Protein AF-0000000083639101 (afdb_homodimer)

Radius of gyration: 20.47 Å; Cα contacts (8 Å, |Δi|>4): 97; chains: 2; bounding box: 23×72×47 Å

Organism: NCBI:txid97028

Nearest PDB structures (foldseek):
  5j0j-assembly1_A  TM=8.577E-01  e=5.398E-01  synthetic construct
  6n9h-assembly1_A  TM=8.275E-01  e=6.186E-01  synthetic construct
  8szz-assembly1_v  TM=8.938E-01  e=3.891E+00  synthetic construct
  8szz-assembly1_y  TM=8.893E-01  e=3.635E+00  synthetic construct
  6n9h-assembly1_A  TM=8.263E-01  e=4.695E-01  synthetic construct

InterPro domains:
  IPR038795 Mediator of RNA polymerase II transcription subunit 8, plant [PTHR35552] (2-79)

Sequence (158 aa):
QQQQQERLNQAVQQQLNLEQVKTRAISLFKAISRILEDFDAYARTNTTPKWQDILGQYSMVNLELFNIVDDIKKVSKAFQQQQQERLNQAVQQQLNLEQVKTRAISLFKAISRILEDFDAYARTNTTPKWQDILGQYSMVNLELFNIVDDIKKVSKAF

Foldseek 3Di:
DVVVVVVVVVVVVLVVLVVVLVVLVVVLVVLVVVLVVQVVVCVVVVHDDPVVVSVVSVVVSVVSVVVSVVSVVVNVVVD/DVVVVVVVVVVVVLVVLVVVLVVLVVVLVVLVVVLVVQVVVCVVVVHDDPVVVSVVSVVVSVVSVVVSVVSVVVNVVSD

Solvent-accessible surface area (backbone atoms only — not comparable to full-atom values): 8491 Å² total; per-residue (Å²): 115,68,65,62,51,51,52,51,49,50,50,52,51,44,51,50,34,51,51,48,33,52,52,40,50,52,50,42,50,49,52,53,49,51,51,53,51,48,53,49,53,26,61,74,65,71,46,81,72,62,48,70,57,54,53,52,53,49,52,51,45,49,53,42,49,51,51,34,53,54,34,45,54,60,41,48,73,75,104,114,67,64,61,50,50,51,51,50,49,52,52,52,43,52,51,33,48,51,47,33,52,52,40,50,52,50,41,50,50,54,51,50,51,52,53,49,48,54,51,53,26,60,74,67,70,48,80,73,62,50,70,57,56,53,52,52,50,50,52,46,51,54,42,52,52,51,33,53,53,35,45,52,61,42,47,73,76,104

Structure (mmCIF, N/CA/C/O backbone):
data_AF-0000000083639101-model_v1
#
loop_
_entity.id
_entity.type
_entity.pdbx_description
1 polymer 'Mediator of RNA polymerase II transcription subunit 8-like'
#
loop_
_atom_site.group_PDB
_atom_site.id
_atom_site.type_symbol
_atom_site.label_atom_id
_atom_site.label_alt_id
_atom_site.label_comp_id
_atom_site.label_asym_id
_atom_site.label_entity_id
_atom_site.label_seq_id
_atom_site.pdbx_PDB_ins_code
_atom_site.Cartn_x
_atom_site.Cartn_y
_atom_site.Cartn_z
_atom_site.occupancy
_atom_site.B_iso_or_equiv
_atom_site.auth_seq_id
_atom_site.auth_comp_id
_atom_site.auth_asym_id
_atom_site.auth_atom_id
_atom_site.pdbx_PDB_model_num
ATOM 1 N N . GLN A 1 1 ? -10.484 -40.375 -17.047 1 79.94 1 GLN A N 1
ATOM 2 C CA . GLN A 1 1 ? -11.109 -39.156 -17.562 1 79.94 1 GLN A CA 1
ATOM 3 C C . GLN A 1 1 ? -11.273 -38.125 -16.469 1 79.94 1 GLN A C 1
ATOM 5 O O . GLN A 1 1 ? -10.93 -36.938 -16.656 1 79.94 1 GLN A O 1
ATOM 10 N N . GLN A 1 2 ? -11.602 -38.406 -15.234 1 87.5 2 GLN A N 1
ATOM 11 C CA . GLN A 1 2 ? -11.891 -37.531 -14.109 1 87.5 2 GLN A CA 1
ATOM 12 C C . GLN A 1 2 ? -10.617 -36.906 -13.562 1 87.5 2 GLN A C 1
ATOM 14 O O . GLN A 1 2 ? -10.594 -35.719 -13.242 1 87.5 2 GLN A O 1
ATOM 19 N N . GLN A 1 3 ? -9.492 -37.625 -13.578 1 88.81 3 GLN A N 1
ATOM 20 C CA . GLN A 1 3 ? -8.242 -37.094 -13.023 1 88.81 3 GLN A CA 1
ATOM 21 C C . GLN A 1 3 ? -7.648 -36 -13.898 1 88.81 3 GLN A C 1
ATOM 23 O O . GLN A 1 3 ? -7.137 -35 -13.383 1 88.81 3 GLN A O 1
ATOM 28 N N . GLN A 1 4 ? -7.734 -36.281 -15.25 1 89.25 4 GLN A N 1
ATOM 29 C CA . GLN A 1 4 ? -7.223 -35.25 -16.172 1 89.25 4 GLN A CA 1
ATOM 30 C C . GLN A 1 4 ? -8 -33.969 -16.047 1 89.25 4 GLN A C 1
ATOM 32 O O . GLN A 1 4 ? -7.418 -32.875 -16.094 1 89.25 4 GLN A O 1
ATOM 37 N N . GLN A 1 5 ? -9.32 -34.062 -15.914 1 88.88 5 GLN A N 1
ATOM 38 C CA . GLN A 1 5 ? -10.172 -32.906 -15.742 1 88.88 5 GLN A CA 1
ATOM 39 C C . GLN A 1 5 ? -9.82 -32.156 -14.461 1 88.88 5 GLN A C 1
ATOM 41 O O . GLN A 1 5 ? -9.797 -30.922 -14.445 1 88.88 5 GLN A O 1
ATOM 46 N N . GLU A 1 6 ? -9.586 -32.844 -13.438 1 86.88 6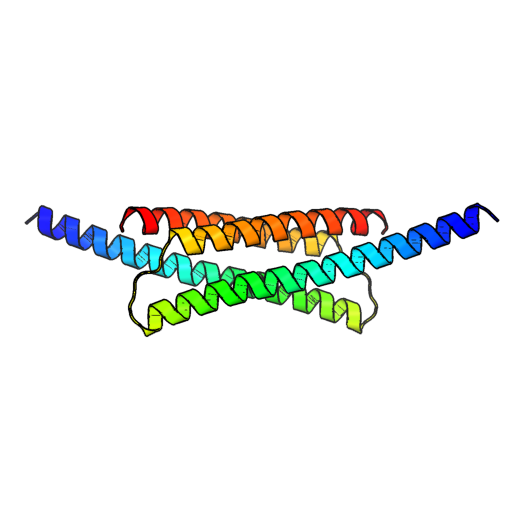 GLU A N 1
ATOM 47 C CA . GLU A 1 6 ? -9.25 -32.281 -12.141 1 86.88 6 GLU A CA 1
ATOM 48 C C . GLU A 1 6 ? -7.938 -31.5 -12.211 1 86.88 6 GLU A C 1
ATOM 50 O O . GLU A 1 6 ? -7.824 -30.406 -11.648 1 86.88 6 GLU A O 1
ATOM 55 N N . ARG A 1 7 ? -7.062 -32.156 -12.891 1 84.25 7 ARG A N 1
ATOM 56 C CA . ARG A 1 7 ? -5.773 -31.484 -13.039 1 84.25 7 ARG A CA 1
ATOM 57 C C . ARG A 1 7 ? -5.906 -30.219 -13.883 1 84.25 7 ARG A C 1
ATOM 59 O O . ARG A 1 7 ? -5.293 -29.188 -13.57 1 84.25 7 ARG A O 1
ATOM 66 N N . LEU A 1 8 ? -6.617 -30.219 -14.906 1 86 8 LEU A N 1
ATOM 67 C CA . LEU A 1 8 ? -6.871 -29.062 -15.75 1 86 8 LEU A CA 1
ATOM 68 C C . LEU A 1 8 ? -7.594 -27.969 -14.969 1 86 8 LEU A C 1
ATOM 70 O O . LEU A 1 8 ? -7.262 -26.781 -15.094 1 86 8 LEU A O 1
ATOM 74 N N . ASN A 1 9 ? -8.492 -28.391 -14.172 1 88 9 ASN A N 1
ATOM 75 C CA . ASN A 1 9 ? -9.234 -27.453 -13.336 1 88 9 ASN A CA 1
ATOM 76 C C . ASN A 1 9 ? -8.32 -26.766 -12.328 1 88 9 ASN A C 1
ATOM 78 O O . ASN A 1 9 ? -8.453 -25.562 -12.094 1 88 9 ASN A O 1
ATOM 82 N N . GLN A 1 10 ? -7.422 -27.469 -11.812 1 86.19 10 GLN A N 1
ATOM 83 C CA . GLN A 1 10 ? -6.484 -26.906 -10.852 1 86.19 10 GLN A CA 1
ATOM 84 C C . GLN A 1 10 ? -5.559 -25.891 -11.516 1 86.19 10 GLN A C 1
ATOM 86 O O . GLN A 1 10 ? -5.277 -24.828 -10.945 1 86.19 10 GLN A O 1
ATOM 91 N N . ALA A 1 11 ? -5.188 -26.25 -12.672 1 85 11 ALA A N 1
ATOM 92 C CA . ALA A 1 11 ? -4.301 -25.359 -13.414 1 85 11 ALA A CA 1
ATOM 93 C C . ALA A 1 11 ? -5.004 -24.062 -13.781 1 85 11 ALA A C 1
ATOM 95 O O . ALA A 1 11 ? -4.422 -22.984 -13.648 1 85 11 ALA A O 1
ATOM 96 N N . VAL A 1 12 ? -6.203 -24.203 -14.164 1 88.31 12 VAL A N 1
ATOM 97 C CA . VAL A 1 12 ? -6.988 -23.031 -14.531 1 88.31 12 VAL A CA 1
ATOM 98 C C . VAL A 1 12 ? -7.223 -22.172 -13.305 1 88.31 12 VAL A C 1
ATOM 100 O O . VAL A 1 12 ? -7.098 -20.938 -13.367 1 88.31 12 VAL A O 1
ATOM 103 N N . GLN A 1 13 ? -7.492 -22.812 -12.18 1 89.88 13 GLN A N 1
ATOM 104 C CA . GLN A 1 13 ? -7.727 -22.078 -10.938 1 89.88 13 GLN A CA 1
ATOM 105 C C . GLN A 1 13 ? -6.469 -21.328 -10.5 1 89.88 13 GLN A C 1
ATOM 107 O O . GLN A 1 13 ? -6.547 -20.188 -10.047 1 89.88 13 GLN A O 1
ATOM 112 N N . GLN A 1 14 ? -5.324 -21.938 -10.688 1 87 14 GLN A N 1
ATOM 113 C CA . GLN A 1 14 ? -4.062 -21.312 -10.305 1 87 14 GLN A CA 1
ATOM 114 C C . GLN A 1 14 ? -3.754 -20.109 -11.195 1 87 14 GLN A C 1
ATOM 116 O O . GLN A 1 14 ? -3.301 -19.062 -10.703 1 87 14 GLN A O 1
ATOM 121 N N . GLN A 1 15 ? -4.066 -20.297 -12.4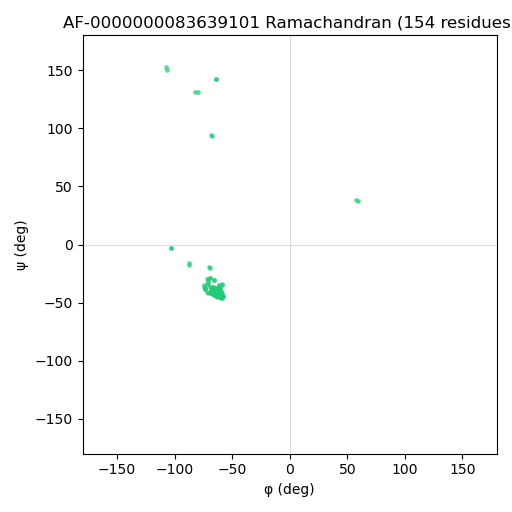14 1 86.69 15 GLN A N 1
ATOM 122 C CA . GLN A 1 15 ? -3.873 -19.188 -13.344 1 86.69 15 GLN A CA 1
ATOM 123 C C . GLN A 1 15 ? -4.801 -18.016 -13.008 1 86.69 15 GLN A C 1
ATOM 125 O O . GLN A 1 15 ? -4.391 -16.859 -13.078 1 86.69 15 GLN A O 1
ATOM 130 N N . LEU A 1 16 ? -6.012 -18.281 -12.609 1 89.12 16 LEU A N 1
ATOM 131 C CA . LEU A 1 16 ? -6.973 -17.25 -12.227 1 89.12 16 LEU A CA 1
ATOM 132 C C . LEU A 1 16 ? -6.523 -16.531 -10.969 1 89.12 16 LEU A C 1
ATOM 134 O O . LEU A 1 16 ? -6.617 -15.297 -10.891 1 89.12 16 LEU A O 1
ATOM 138 N N . ASN A 1 17 ? -6.023 -17.281 -10.086 1 90.19 17 ASN A N 1
ATOM 139 C CA . ASN A 1 17 ? -5.523 -16.672 -8.859 1 90.19 17 ASN A CA 1
ATOM 140 C C . ASN A 1 17 ? -4.336 -15.75 -9.133 1 90.19 17 ASN A C 1
ATOM 142 O O . ASN A 1 17 ? -4.238 -14.664 -8.555 1 90.19 17 ASN A O 1
ATOM 146 N N . LEU A 1 18 ? -3.51 -16.188 -10.039 1 88.25 18 LEU A N 1
ATOM 147 C CA . LEU A 1 18 ? -2.361 -15.367 -10.398 1 88.25 18 LEU A CA 1
ATOM 148 C C . LEU A 1 18 ? -2.809 -14.062 -11.062 1 88.25 18 LEU A C 1
ATOM 150 O O . LEU A 1 18 ? -2.26 -13 -10.781 1 88.25 18 LEU A O 1
ATOM 154 N N . GLU A 1 19 ? -3.795 -14.203 -11.898 1 90.12 19 GLU A N 1
ATOM 155 C CA . GLU A 1 19 ? -4.332 -13.016 -12.555 1 90.12 19 GLU A CA 1
ATOM 156 C C . GLU A 1 19 ? -4.969 -12.07 -11.547 1 90.12 19 GLU A C 1
ATOM 158 O O . GLU A 1 19 ? -4.852 -10.852 -11.68 1 90.12 19 GLU A O 1
ATOM 163 N N . GLN A 1 20 ? -5.625 -12.633 -10.578 1 94.31 20 GLN A N 1
ATOM 164 C CA . GLN A 1 20 ? -6.234 -11.82 -9.531 1 94.31 20 GLN A CA 1
ATOM 165 C C . GLN A 1 20 ? -5.172 -11.086 -8.719 1 94.31 20 GLN A C 1
ATOM 167 O O . GLN A 1 20 ? -5.348 -9.914 -8.375 1 94.31 20 GLN A O 1
ATOM 172 N N . VAL A 1 21 ? -4.129 -11.75 -8.43 1 94 21 VAL A N 1
ATOM 173 C CA . VAL A 1 21 ? -3.035 -11.133 -7.695 1 94 21 VAL A CA 1
ATOM 174 C C . VAL A 1 21 ? -2.508 -9.922 -8.469 1 94 21 VAL A C 1
ATOM 176 O O . VAL A 1 21 ? -2.336 -8.844 -7.902 1 94 21 VAL A O 1
ATOM 179 N N . LYS A 1 22 ? -2.334 -10.094 -9.75 1 92 22 LYS A N 1
ATOM 180 C CA . LYS A 1 22 ? -1.826 -9.008 -10.586 1 92 22 LYS A CA 1
ATOM 181 C C . LYS A 1 22 ? -2.797 -7.832 -10.609 1 92 22 LYS A C 1
ATOM 183 O O . LYS A 1 22 ? -2.387 -6.68 -10.469 1 92 22 LYS A O 1
ATOM 188 N N . THR A 1 23 ? -4.039 -8.156 -10.766 1 94.81 23 THR A N 1
ATOM 189 C CA . THR A 1 23 ? -5.066 -7.125 -10.82 1 94.81 23 THR A CA 1
ATOM 190 C C . THR A 1 23 ? -5.121 -6.348 -9.508 1 94.81 23 THR A C 1
ATOM 192 O O . THR A 1 23 ? -5.188 -5.117 -9.508 1 94.81 23 THR A O 1
ATOM 195 N N . ARG A 1 24 ? -5.051 -7.055 -8.445 1 95.31 24 ARG A N 1
ATOM 196 C CA . ARG A 1 24 ? -5.145 -6.406 -7.137 1 95.31 24 ARG A CA 1
ATOM 197 C C . ARG A 1 24 ? -3.889 -5.598 -6.836 1 95.31 24 ARG A C 1
ATOM 199 O O . ARG A 1 24 ? -3.959 -4.551 -6.184 1 95.31 24 ARG A O 1
ATOM 206 N N . ALA A 1 25 ? -2.742 -6.074 -7.332 1 94.75 25 ALA A N 1
ATOM 207 C CA . ALA A 1 25 ? -1.506 -5.316 -7.152 1 94.75 25 ALA A CA 1
ATOM 208 C C . ALA A 1 25 ? -1.561 -3.992 -7.906 1 94.75 25 ALA A C 1
ATOM 210 O O . ALA A 1 25 ? -1.137 -2.957 -7.387 1 94.75 25 ALA A O 1
ATOM 211 N N . ILE A 1 26 ? -2.109 -4.012 -9.102 1 94.88 26 ILE A N 1
ATOM 212 C CA . ILE A 1 26 ? -2.256 -2.805 -9.906 1 94.88 26 ILE A CA 1
ATOM 213 C C . ILE A 1 26 ? -3.234 -1.848 -9.234 1 94.88 26 ILE A C 1
ATOM 215 O O . ILE A 1 26 ? -2.982 -0.643 -9.156 1 94.88 26 ILE A O 1
ATOM 219 N N . SER A 1 27 ? -4.328 -2.41 -8.719 1 95.25 27 SER A N 1
ATOM 220 C CA . SER A 1 27 ? -5.301 -1.592 -8 1 95.25 27 SER A CA 1
ATOM 221 C C . SER A 1 27 ? -4.672 -0.939 -6.773 1 95.25 27 SER A C 1
ATOM 223 O O . SER A 1 27 ? -4.898 0.244 -6.512 1 95.25 27 SER A O 1
ATOM 225 N N . LEU A 1 28 ? -3.898 -1.708 -6.055 1 96.31 28 LEU A N 1
ATOM 226 C CA . LEU A 1 28 ? -3.193 -1.194 -4.887 1 96.31 28 LEU A CA 1
ATOM 227 C C . LEU A 1 28 ? -2.264 -0.049 -5.273 1 96.31 28 LEU A C 1
ATOM 229 O O . LEU A 1 28 ? -2.256 0.998 -4.621 1 96.31 28 LEU A O 1
ATOM 233 N N . PHE A 1 29 ? -1.496 -0.203 -6.328 1 95.56 29 PHE A N 1
ATOM 234 C CA . PHE A 1 29 ? -0.59 0.827 -6.824 1 95.56 29 PHE A CA 1
ATOM 235 C C . PHE A 1 29 ? -1.352 2.104 -7.156 1 95.56 29 PHE A C 1
ATOM 237 O O . PHE A 1 29 ? -0.947 3.197 -6.754 1 95.56 29 PHE A O 1
ATOM 244 N N . LYS A 1 30 ? -2.418 1.937 -7.785 1 96.19 30 LYS A N 1
ATOM 245 C CA . LYS A 1 30 ? -3.215 3.092 -8.188 1 96.19 30 LYS A CA 1
ATOM 246 C C . LYS A 1 30 ? -3.793 3.809 -6.969 1 96.19 30 LYS A C 1
ATOM 248 O O . LYS A 1 30 ? -3.832 5.039 -6.926 1 96.19 30 LYS A O 1
ATOM 253 N N . ALA A 1 31 ? -4.297 3.055 -5.984 1 95.56 31 ALA A N 1
ATOM 254 C CA . ALA A 1 31 ? -4.859 3.643 -4.77 1 95.56 31 ALA A CA 1
ATOM 255 C C . ALA A 1 31 ? -3.814 4.477 -4.031 1 95.56 31 ALA A C 1
ATOM 257 O O . ALA A 1 31 ? -4.094 5.598 -3.607 1 95.56 31 ALA A O 1
ATOM 258 N N . ILE A 1 32 ? -2.641 3.988 -3.967 1 96.75 32 ILE A N 1
ATOM 259 C CA . ILE A 1 32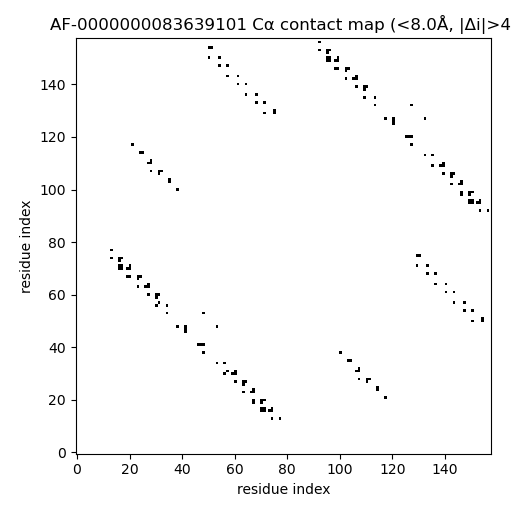 ? -1.58 4.695 -3.256 1 96.75 32 ILE A CA 1
ATOM 260 C C . ILE A 1 32 ? -1.109 5.887 -4.086 1 96.75 32 ILE A C 1
ATOM 262 O O . ILE A 1 32 ? -0.819 6.957 -3.543 1 96.75 32 ILE A O 1
ATOM 266 N N . SER A 1 33 ? -1.057 5.762 -5.414 1 94.88 33 SER A N 1
ATOM 267 C CA . SER A 1 33 ? -0.693 6.867 -6.297 1 94.88 33 SER A CA 1
ATOM 268 C C . SER A 1 33 ? -1.655 8.039 -6.141 1 94.88 33 SER A C 1
ATOM 270 O O . SER A 1 33 ? -1.23 9.195 -6.094 1 94.88 33 SER A O 1
ATOM 272 N N . ARG A 1 34 ? -2.875 7.668 -6.027 1 94.5 34 ARG A N 1
ATOM 273 C CA . ARG A 1 34 ? -3.887 8.703 -5.852 1 94.5 34 ARG A CA 1
ATOM 274 C C . ARG A 1 34 ? -3.666 9.469 -4.547 1 94.5 34 ARG A C 1
ATOM 276 O O . ARG A 1 34 ? -3.791 10.695 -4.512 1 94.5 34 ARG A O 1
ATOM 283 N N . ILE A 1 35 ? -3.316 8.742 -3.459 1 95.44 35 ILE A N 1
ATOM 284 C CA . ILE A 1 35 ? -3.08 9.375 -2.164 1 95.44 35 ILE A CA 1
ATOM 285 C C . ILE A 1 35 ? -1.895 10.336 -2.264 1 95.44 35 ILE A C 1
ATOM 287 O O . ILE A 1 35 ? -1.964 11.469 -1.79 1 95.44 35 ILE A O 1
ATOM 291 N N . LEU A 1 36 ? -0.83 9.977 -2.982 1 94.69 36 LEU A N 1
ATOM 292 C CA . LEU A 1 36 ? 0.356 10.812 -3.133 1 94.69 36 LEU A CA 1
ATOM 293 C C . LEU A 1 36 ? 0.045 12.055 -3.967 1 94.69 36 LEU A C 1
ATOM 295 O O . LEU A 1 36 ? 0.554 13.141 -3.684 1 94.69 36 LEU A O 1
ATO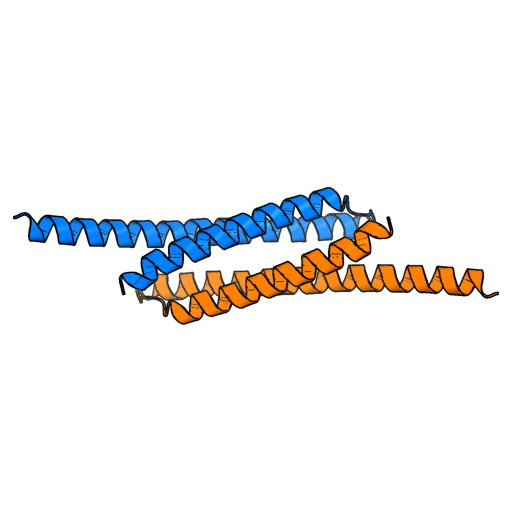M 299 N N . GLU A 1 37 ? -0.746 11.766 -4.961 1 93.81 37 GLU A N 1
ATOM 300 C CA . GLU A 1 37 ? -1.179 12.906 -5.77 1 93.81 37 GLU A CA 1
ATOM 301 C C . GLU A 1 37 ? -1.973 13.906 -4.934 1 93.81 37 GLU A C 1
ATOM 303 O O . GLU A 1 37 ? -1.798 15.117 -5.074 1 93.81 37 GLU A O 1
ATOM 308 N N . ASP A 1 38 ? -2.814 13.406 -4.035 1 92.44 38 ASP A N 1
ATOM 309 C CA . ASP A 1 38 ? -3.586 14.266 -3.145 1 92.44 38 ASP A CA 1
ATOM 310 C C . ASP A 1 38 ? -2.668 15.062 -2.219 1 92.44 38 ASP A C 1
ATOM 312 O O . ASP A 1 38 ? -2.844 16.266 -2.049 1 92.44 38 ASP A O 1
ATOM 316 N N . PHE A 1 39 ? -1.717 14.438 -1.684 1 90.88 39 PHE A N 1
ATOM 317 C CA . PHE A 1 39 ? -0.77 15.133 -0.82 1 90.88 39 PHE A CA 1
ATOM 318 C C . PHE A 1 39 ? -0.028 16.219 -1.593 1 90.88 39 PHE A C 1
ATOM 320 O O . PHE A 1 39 ? 0.199 17.312 -1.074 1 90.88 39 PHE A O 1
ATOM 327 N N . ASP A 1 40 ? 0.291 15.914 -2.854 1 91.56 40 ASP A N 1
ATOM 328 C CA . ASP A 1 40 ? 0.982 16.891 -3.688 1 91.56 40 ASP A CA 1
ATOM 329 C C . ASP A 1 40 ? 0.094 18.109 -3.969 1 91.56 40 ASP A C 1
ATOM 331 O O . ASP A 1 40 ? 0.561 19.25 -3.936 1 91.56 40 ASP A O 1
ATOM 335 N N . ALA A 1 41 ? -1.168 17.828 -4.203 1 92.06 41 ALA A N 1
ATOM 336 C CA . ALA A 1 41 ? -2.125 18.891 -4.469 1 92.06 41 ALA A CA 1
ATOM 337 C C . ALA A 1 41 ? -2.287 19.797 -3.254 1 92.06 41 ALA A C 1
ATOM 339 O O . ALA A 1 41 ? -2.281 21.031 -3.381 1 92.06 41 ALA A O 1
ATOM 340 N N . TYR A 1 42 ? -2.355 19.203 -2.102 1 88.44 42 TYR A N 1
ATOM 341 C CA . TYR A 1 42 ? -2.473 19.984 -0.872 1 88.44 42 TYR A CA 1
ATOM 342 C C . TYR A 1 42 ? -1.214 20.812 -0.626 1 88.44 42 TYR A C 1
ATOM 344 O O . TYR A 1 42 ? -1.295 21.969 -0.206 1 88.44 42 TYR A O 1
ATOM 352 N N . ALA A 1 43 ? -0.099 20.234 -0.881 1 85.06 43 ALA A N 1
ATOM 353 C CA . ALA A 1 43 ? 1.175 20.922 -0.679 1 85.06 43 ALA A CA 1
ATOM 354 C C . ALA A 1 43 ? 1.317 22.094 -1.634 1 85.06 43 ALA A C 1
ATOM 356 O O . ALA A 1 43 ? 1.775 23.172 -1.237 1 85.06 43 ALA A O 1
ATOM 357 N N . ARG A 1 44 ? 0.886 21.891 -2.812 1 91 44 ARG A N 1
ATOM 358 C CA . ARG A 1 44 ? 1.021 22.922 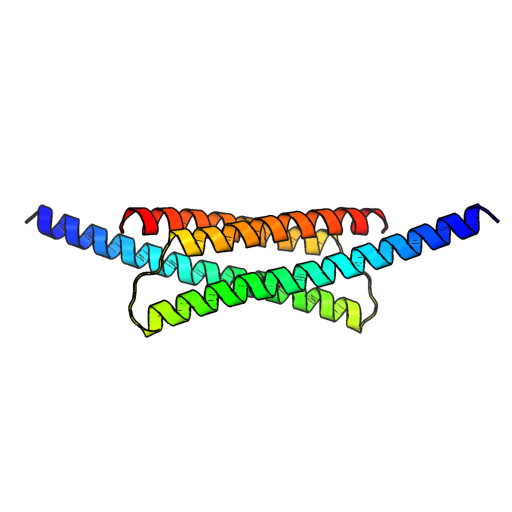-3.84 1 91 44 ARG A CA 1
ATOM 359 C C . ARG A 1 44 ? 0.112 24.109 -3.551 1 91 44 ARG A C 1
ATOM 361 O O . ARG A 1 44 ? 0.439 25.25 -3.896 1 91 44 ARG A O 1
ATOM 368 N N . THR A 1 45 ? -0.964 23.828 -2.895 1 90.94 45 THR A N 1
ATOM 369 C CA . THR A 1 45 ? -1.931 24.891 -2.635 1 90.94 45 THR A CA 1
ATOM 370 C C . THR A 1 45 ? -1.826 25.375 -1.192 1 90.94 45 THR A C 1
ATOM 372 O O . THR A 1 45 ? -2.578 26.266 -0.773 1 90.94 45 THR A O 1
ATOM 375 N N . ASN A 1 46 ? -0.972 24.734 -0.499 1 84.06 46 ASN A N 1
ATOM 376 C CA . ASN A 1 46 ? -0.763 25.062 0.905 1 84.06 46 ASN A CA 1
ATOM 377 C C . ASN A 1 46 ? -2.051 24.938 1.712 1 84.06 46 ASN A C 1
ATOM 379 O O . ASN A 1 46 ? -2.377 25.797 2.52 1 84.06 46 ASN A O 1
ATOM 383 N N . THR A 1 47 ? -2.818 23.969 1.404 1 87.31 47 THR A N 1
ATOM 384 C CA . THR A 1 47 ? -4.055 23.688 2.131 1 87.31 47 THR A CA 1
ATOM 385 C C . THR A 1 47 ? -3.898 22.453 3.004 1 87.31 47 THR A C 1
ATOM 387 O O . THR A 1 47 ? -3.027 21.609 2.756 1 87.31 47 THR A O 1
ATOM 390 N N . THR A 1 48 ? -4.621 22.469 4.07 1 84.88 48 THR A N 1
ATOM 391 C CA . THR A 1 48 ? -4.617 21.312 4.973 1 84.88 48 THR A CA 1
ATOM 392 C C . THR A 1 48 ? -5.508 20.203 4.434 1 84.88 48 THR A C 1
ATOM 394 O O . THR A 1 48 ? -6.66 20.438 4.074 1 84.88 48 THR A O 1
ATOM 397 N N . PRO A 1 49 ? -4.961 19.062 4.426 1 88 49 PRO A N 1
ATOM 398 C CA . PRO A 1 49 ? -5.758 17.938 3.951 1 88 49 PRO A CA 1
ATOM 399 C C . PRO A 1 49 ? -6.973 17.656 4.836 1 88 49 PRO A C 1
ATOM 401 O O . PRO A 1 49 ? -6.938 17.938 6.039 1 88 49 PRO A O 1
ATOM 404 N N . LYS A 1 50 ? -8.047 17.297 4.188 1 90.81 50 LYS A N 1
ATOM 405 C CA . LYS A 1 50 ? -9.117 16.656 4.953 1 90.81 50 LYS A CA 1
ATOM 406 C C . LYS A 1 50 ? -8.688 15.289 5.465 1 90.81 50 LYS A C 1
ATOM 408 O O . LYS A 1 50 ? -8.906 14.273 4.793 1 90.81 50 LYS A O 1
ATOM 413 N N . TRP A 1 51 ? -8.219 15.289 6.594 1 92.25 51 TRP A N 1
ATOM 414 C CA . TRP A 1 51 ? -7.52 14.117 7.105 1 92.25 51 TRP A CA 1
ATOM 415 C C . TRP A 1 51 ? -8.438 12.906 7.141 1 92.25 51 TRP A C 1
ATOM 417 O O . TRP A 1 51 ? -8 11.781 6.898 1 92.25 51 TRP A O 1
ATOM 427 N N . GLN A 1 52 ? -9.633 13.094 7.461 1 92.75 52 GLN A N 1
ATOM 428 C CA . GLN A 1 52 ? -10.578 11.984 7.477 1 92.75 52 GLN A CA 1
ATOM 429 C C . GLN A 1 52 ? -10.672 11.32 6.105 1 92.75 52 GLN A C 1
ATOM 431 O O . GLN A 1 52 ? -10.836 10.102 6.008 1 92.75 52 GLN A O 1
ATOM 436 N N . ASP A 1 53 ? -10.547 12.102 5.047 1 93.31 53 ASP A N 1
ATOM 437 C CA . ASP A 1 53 ? -10.578 11.562 3.691 1 93.31 53 ASP A CA 1
ATOM 438 C C . ASP A 1 53 ? -9.336 10.719 3.408 1 93.31 53 ASP A C 1
ATOM 440 O O . ASP A 1 53 ? -9.43 9.656 2.789 1 93.31 53 ASP A O 1
ATOM 444 N N . ILE A 1 54 ? -8.227 11.211 3.846 1 94.75 54 ILE A N 1
ATOM 445 C CA . ILE A 1 54 ? -6.969 10.5 3.641 1 94.75 54 ILE A CA 1
ATOM 446 C C . ILE A 1 54 ? -6.992 9.18 4.402 1 94.75 54 ILE A C 1
ATOM 448 O O . ILE A 1 54 ? -6.609 8.141 3.863 1 94.75 54 ILE A O 1
ATOM 452 N N . LEU A 1 55 ? -7.551 9.219 5.586 1 95.56 55 LEU A N 1
ATOM 453 C CA . LEU A 1 55 ? -7.684 7.996 6.367 1 95.56 55 LEU A CA 1
ATOM 454 C C . LEU A 1 55 ? -8.617 7.008 5.676 1 95.56 55 LEU A C 1
ATOM 456 O O . LEU A 1 55 ? -8.375 5.797 5.707 1 95.56 55 LEU A O 1
ATOM 460 N N . GLY A 1 56 ? -9.633 7.574 5.121 1 95.38 56 GLY A N 1
ATOM 461 C CA . GLY A 1 56 ? -10.523 6.734 4.344 1 95.38 56 GLY A CA 1
ATOM 462 C C . GLY A 1 56 ? -9.844 6.047 3.18 1 95.38 56 GLY A C 1
ATOM 463 O O . GLY A 1 56 ? -10.07 4.863 2.928 1 95.38 56 GLY A O 1
ATOM 464 N N . GLN A 1 57 ? -8.984 6.758 2.484 1 96.44 57 GLN A N 1
ATOM 465 C CA . GLN A 1 57 ? -8.227 6.18 1.379 1 96.44 57 GLN A CA 1
ATOM 466 C C . GLN A 1 57 ? -7.281 5.086 1.871 1 96.44 57 GLN A C 1
ATOM 468 O O . GLN A 1 57 ? -7.133 4.051 1.223 1 96.44 57 GLN A O 1
ATOM 473 N N . TYR A 1 58 ? -6.727 5.277 2.971 1 95.69 58 TYR A N 1
ATOM 474 C CA . TYR A 1 58 ? -5.809 4.273 3.502 1 95.69 58 TYR A CA 1
ATOM 475 C C . TYR A 1 58 ? -6.566 3.031 3.957 1 95.69 58 TYR A C 1
ATOM 477 O O . TYR A 1 58 ? -6.039 1.919 3.902 1 95.69 58 TYR A O 1
ATOM 485 N N . SER A 1 59 ? -7.793 3.26 4.383 1 94.88 59 SER A N 1
ATOM 486 C CA . SER A 1 59 ? -8.625 2.109 4.715 1 94.88 59 SER A CA 1
ATOM 487 C C . SER A 1 59 ? -8.852 1.219 3.498 1 94.88 59 SER A C 1
ATOM 489 O O . SER A 1 59 ? -8.781 -0.008 3.598 1 94.88 59 SER A O 1
ATOM 491 N N . MET A 1 60 ? -9.039 1.807 2.396 1 93.75 60 MET A N 1
ATOM 492 C CA . MET A 1 60 ? -9.211 1.06 1.153 1 93.75 60 MET A CA 1
ATOM 493 C C . MET A 1 60 ? -7.922 0.35 0.757 1 93.75 60 MET A C 1
ATOM 495 O O . MET A 1 60 ? -7.953 -0.789 0.287 1 93.75 60 MET A O 1
ATOM 499 N N . VAL A 1 61 ? -6.84 1.019 0.956 1 96.75 61 VAL A N 1
ATOM 500 C CA . VAL A 1 61 ? -5.535 0.428 0.674 1 96.75 61 VAL A CA 1
ATOM 501 C C . VAL A 1 61 ? -5.328 -0.811 1.544 1 96.75 61 VAL A C 1
ATOM 503 O O . VAL A 1 61 ? -4.879 -1.85 1.058 1 96.75 61 VAL A O 1
ATOM 506 N N . ASN A 1 62 ? -5.754 -0.706 2.764 1 95.19 62 ASN A N 1
ATOM 507 C CA . ASN A 1 62 ? -5.621 -1.832 3.682 1 95.19 62 ASN A CA 1
ATOM 508 C C . ASN A 1 62 ? -6.461 -3.023 3.232 1 95.19 62 ASN A C 1
ATOM 510 O O . ASN A 1 62 ? -6.012 -4.168 3.301 1 95.19 62 ASN A O 1
ATOM 514 N N . LEU A 1 63 ? -7.656 -2.762 2.83 1 95.25 63 LEU A N 1
ATOM 515 C CA . LEU A 1 63 ? -8.523 -3.82 2.336 1 95.25 63 LEU A CA 1
ATOM 516 C C . LEU A 1 63 ? -7.914 -4.508 1.118 1 95.25 63 LEU A C 1
ATOM 518 O O . LEU A 1 63 ? -7.914 -5.734 1.027 1 95.25 63 LEU A O 1
ATOM 522 N N . GLU A 1 64 ? -7.406 -3.652 0.212 1 95.12 64 GLU A N 1
ATOM 523 C CA . GLU A 1 64 ? -6.758 -4.219 -0.968 1 95.12 64 GLU A CA 1
ATOM 524 C C . GLU A 1 64 ? -5.559 -5.078 -0.58 1 95.12 64 GLU A C 1
ATOM 526 O O . GLU A 1 64 ? -5.348 -6.152 -1.148 1 95.12 64 GLU A O 1
ATOM 531 N N . LEU A 1 65 ? -4.809 -4.641 0.352 1 96.12 65 LEU A N 1
ATOM 532 C CA . LEU A 1 65 ? -3.648 -5.387 0.831 1 96.12 65 LEU A CA 1
ATOM 533 C C . LEU A 1 65 ? -4.066 -6.73 1.417 1 96.12 65 LEU A C 1
ATOM 535 O O . LEU A 1 65 ? -3.461 -7.762 1.115 1 96.12 65 LEU A O 1
ATOM 539 N N . PHE A 1 66 ? -5.074 -6.695 2.168 1 95 66 PHE A N 1
ATOM 540 C CA . PHE A 1 66 ? -5.586 -7.93 2.75 1 95 66 PHE A CA 1
ATOM 541 C C . PHE A 1 66 ? -5.988 -8.914 1.661 1 95 66 PHE A C 1
ATOM 543 O O . PHE A 1 66 ? -5.629 -10.094 1.72 1 95 66 PHE A O 1
ATOM 550 N N . ASN A 1 67 ? -6.648 -8.383 0.722 1 95.5 67 ASN A N 1
ATOM 551 C CA . ASN A 1 67 ? -7.148 -9.234 -0.352 1 95.5 67 ASN A CA 1
ATOM 552 C C . ASN A 1 67 ? -6.008 -9.836 -1.167 1 95.5 67 ASN A C 1
ATOM 554 O O . ASN A 1 67 ? -6.055 -11.016 -1.522 1 95.5 67 ASN A O 1
ATOM 558 N N . ILE A 1 68 ? -5.074 -9.102 -1.483 1 95.75 68 ILE A N 1
ATOM 559 C CA . ILE A 1 68 ? -4 -9.602 -2.332 1 95.75 68 ILE A CA 1
ATOM 560 C C . ILE A 1 68 ? -3.18 -10.641 -1.568 1 95.75 68 ILE A C 1
ATOM 562 O O . ILE A 1 68 ? -2.764 -11.648 -2.135 1 95.75 68 ILE A O 1
ATOM 566 N N . VAL A 1 69 ? -2.969 -10.469 -0.28 1 95.25 69 VAL A N 1
ATOM 567 C CA . VAL A 1 69 ? -2.23 -11.43 0.529 1 95.25 69 VAL A CA 1
ATOM 568 C C . VAL A 1 69 ? -2.988 -12.758 0.575 1 95.25 69 VAL A C 1
ATOM 570 O O . VAL A 1 69 ? -2.391 -13.828 0.438 1 95.25 69 VAL A O 1
ATOM 573 N N . ASP A 1 70 ? -4.238 -12.633 0.705 1 94.5 70 ASP A N 1
ATOM 574 C CA . ASP A 1 70 ? -5.066 -13.836 0.699 1 94.5 70 ASP A CA 1
ATOM 575 C C . ASP A 1 70 ? -4.941 -14.578 -0.628 1 94.5 70 ASP A C 1
ATOM 577 O O . ASP A 1 70 ? -4.805 -15.805 -0.648 1 94.5 70 ASP A O 1
ATOM 581 N N . ASP A 1 71 ? -4.945 -13.852 -1.693 1 93.62 71 ASP A N 1
ATOM 582 C CA . ASP A 1 71 ? -4.824 -14.453 -3.016 1 93.62 71 ASP A CA 1
ATOM 583 C C . ASP A 1 7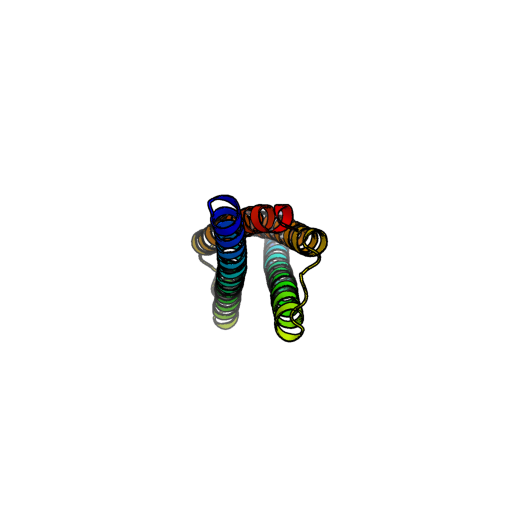1 ? -3.441 -15.078 -3.209 1 93.62 71 ASP A C 1
ATOM 585 O O . ASP A 1 71 ? -3.314 -16.141 -3.82 1 93.62 71 ASP A O 1
ATOM 589 N N . ILE A 1 72 ? -2.477 -14.508 -2.711 1 94.56 72 ILE A N 1
ATOM 590 C CA . ILE A 1 72 ? -1.117 -15.031 -2.822 1 94.56 72 ILE A CA 1
ATOM 591 C C . ILE A 1 72 ? -1.007 -16.344 -2.064 1 94.56 72 ILE A C 1
ATOM 593 O O . ILE A 1 72 ? -0.368 -17.297 -2.537 1 94.56 72 ILE A O 1
ATOM 597 N N . LYS A 1 73 ? -1.611 -16.406 -0.955 1 93.88 73 LYS A N 1
ATOM 598 C CA . LYS A 1 73 ? -1.577 -17.641 -0.172 1 93.88 73 LYS A CA 1
ATOM 599 C C . LYS A 1 73 ? -2.211 -18.797 -0.938 1 93.88 73 LYS A C 1
ATOM 601 O O . LYS A 1 73 ? -1.721 -19.922 -0.885 1 93.88 73 LYS A O 1
ATOM 606 N N . LYS A 1 74 ? -3.217 -18.469 -1.68 1 91.12 74 LYS A N 1
ATOM 607 C CA . LYS A 1 74 ? -3.865 -19.484 -2.5 1 91.12 74 LYS A CA 1
ATOM 608 C C . LYS A 1 74 ? -2.939 -19.969 -3.609 1 91.12 74 LYS A C 1
ATOM 610 O O . LYS A 1 74 ? -2.879 -21.172 -3.895 1 91.12 74 LYS A O 1
ATOM 615 N N . VAL A 1 75 ? -2.24 -19.016 -4.176 1 90.25 75 VAL A N 1
ATOM 616 C CA . VAL A 1 75 ? -1.341 -19.344 -5.281 1 90.25 75 VAL A CA 1
ATOM 617 C C . VAL A 1 75 ? -0.108 -20.062 -4.75 1 90.25 75 VAL A C 1
ATOM 619 O O . VAL A 1 75 ? 0.359 -21.031 -5.355 1 90.25 75 VAL A O 1
ATOM 622 N N . SER A 1 76 ? 0.354 -19.672 -3.656 1 86.62 76 SER A N 1
ATOM 623 C CA . SER A 1 76 ? 1.568 -20.234 -3.074 1 86.62 76 SER A CA 1
ATOM 624 C C . SER A 1 76 ? 1.37 -21.703 -2.693 1 86.62 76 SER A C 1
ATOM 626 O O . SER A 1 76 ? 2.303 -22.5 -2.785 1 86.62 76 SER A O 1
ATOM 628 N N . LYS A 1 77 ? 0.232 -22.109 -2.344 1 83.69 77 LYS A N 1
ATOM 629 C CA . LYS A 1 77 ? -0.066 -23.484 -1.949 1 83.69 77 LYS A CA 1
ATOM 630 C C . LYS A 1 77 ? 0.012 -24.422 -3.145 1 83.69 77 LYS A C 1
ATOM 632 O O . LYS A 1 77 ? 0.231 -25.625 -2.979 1 83.69 77 LYS A O 1
ATOM 637 N N . ALA A 1 78 ? -0.067 -23.844 -4.277 1 76.94 78 ALA A N 1
ATOM 638 C CA . ALA A 1 78 ? -0.087 -24.656 -5.492 1 76.94 78 ALA A CA 1
ATOM 639 C C . ALA A 1 78 ? 1.329 -24.953 -5.977 1 76.94 78 ALA A C 1
ATOM 641 O O . ALA A 1 78 ? 1.532 -25.828 -6.824 1 76.94 78 ALA A O 1
ATOM 642 N N . PHE A 1 79 ? 2.139 -24.188 -5.477 1 68.31 79 PHE A N 1
ATOM 643 C CA . PHE A 1 79 ? 3.52 -24.406 -5.895 1 68.31 79 PHE A CA 1
ATOM 644 C C . PHE A 1 79 ? 4.371 -24.891 -4.727 1 68.31 79 PHE A C 1
ATOM 646 O O . PHE A 1 79 ? 5.23 -25.75 -4.895 1 68.31 79 PHE A O 1
ATOM 653 N N . GLN B 1 1 ? 5.727 33.938 28.609 1 79.88 1 GLN B N 1
ATOM 654 C CA . GLN B 1 1 ? 6.867 33.375 27.906 1 79.88 1 GLN B CA 1
ATOM 655 C C . GLN B 1 1 ? 6.66 31.875 27.656 1 79.88 1 GLN B C 1
ATOM 657 O O . GLN B 1 1 ? 6.867 31.391 26.547 1 79.88 1 GLN B O 1
ATOM 662 N N . GLN B 1 2 ? 6.113 31.078 28.547 1 87.56 2 GLN B N 1
ATOM 663 C CA . GLN B 1 2 ? 5.938 29.641 28.516 1 87.56 2 GLN B CA 1
ATOM 664 C C . GLN B 1 2 ? 4.852 29.234 27.516 1 87.56 2 GLN B C 1
ATOM 666 O O . GLN B 1 2 ? 5.008 28.266 26.766 1 87.56 2 GLN B O 1
ATOM 671 N N . GLN B 1 3 ? 3.803 30.047 27.375 1 89.12 3 GLN B N 1
ATOM 672 C CA . GLN B 1 3 ? 2.689 29.719 26.484 1 89.12 3 GLN B CA 1
ATOM 673 C C . GLN B 1 3 ? 3.094 29.828 25.016 1 89.12 3 GLN B C 1
ATOM 675 O O . GLN B 1 3 ? 2.711 29 24.203 1 89.12 3 GLN B O 1
ATOM 680 N N . GLN B 1 4 ? 3.871 30.938 24.75 1 89.44 4 GLN B N 1
ATOM 681 C CA . GLN B 1 4 ? 4.336 31.125 23.391 1 89.44 4 GLN B CA 1
ATOM 682 C C . GLN B 1 4 ? 5.246 29.969 22.953 1 89.44 4 GLN B C 1
ATOM 684 O O . GLN B 1 4 ? 5.164 29.5 21.812 1 89.44 4 GLN B O 1
ATOM 689 N N . GLN B 1 5 ? 6.109 29.547 23.859 1 89.19 5 GLN B N 1
ATOM 690 C CA . GLN B 1 5 ? 7.004 28.438 23.578 1 89.19 5 GLN B CA 1
ATOM 691 C C . GLN B 1 5 ? 6.219 27.156 23.312 1 89.19 5 GLN B C 1
ATOM 693 O O . GLN B 1 5 ? 6.566 26.375 22.422 1 89.19 5 GLN B O 1
ATOM 698 N N . GLU B 1 6 ? 5.215 26.938 24.078 1 87 6 GLU B N 1
ATOM 699 C CA . GLU B 1 6 ? 4.375 25.75 23.953 1 87 6 GLU B CA 1
ATOM 700 C C . GLU B 1 6 ? 3.67 25.719 22.594 1 87 6 GLU B C 1
ATOM 702 O O . GLU B 1 6 ? 3.584 24.656 21.953 1 87 6 GLU B O 1
ATOM 707 N N . ARG B 1 7 ? 3.225 26.875 22.297 1 84.69 7 ARG B N 1
ATOM 708 C CA . ARG B 1 7 ? 2.553 26.969 21 1 84.69 7 ARG B CA 1
ATOM 709 C C . ARG B 1 7 ? 3.531 26.734 19.859 1 84.69 7 ARG B C 1
ATOM 711 O O . ARG B 1 7 ? 3.199 26.047 18.875 1 84.69 7 ARG B O 1
ATOM 718 N N . LEU B 1 8 ? 4.668 27.25 19.906 1 86.12 8 LEU B N 1
ATOM 719 C CA . LEU B 1 8 ? 5.711 27.047 18.906 1 86.12 8 LEU B CA 1
ATOM 720 C C . LEU B 1 8 ? 6.117 25.578 18.828 1 86.12 8 LEU B C 1
ATOM 722 O O . LEU B 1 8 ? 6.309 25.031 17.75 1 86.12 8 LEU B O 1
ATOM 726 N N . ASN B 1 9 ? 6.188 25 19.969 1 87.81 9 ASN B N 1
ATOM 727 C CA . ASN B 1 9 ? 6.539 23.578 20.047 1 87.81 9 ASN B CA 1
ATOM 728 C C . ASN B 1 9 ? 5.477 22.703 19.391 1 87.81 9 ASN B C 1
ATOM 730 O O . ASN B 1 9 ? 5.805 21.734 18.688 1 87.81 9 ASN B O 1
ATOM 734 N N . GLN B 1 10 ? 4.281 23.047 19.562 1 86.12 10 GLN B N 1
ATOM 735 C CA . GLN B 1 10 ? 3.184 22.297 18.969 1 86.12 10 GLN B CA 1
ATOM 736 C C . GLN B 1 10 ? 3.189 22.422 17.453 1 86.12 10 GLN B C 1
ATOM 738 O O . GLN B 1 10 ? 2.969 21.438 16.75 1 86.12 10 GLN B O 1
ATOM 743 N N . ALA B 1 11 ? 3.484 23.578 17.062 1 85.19 11 ALA B N 1
ATOM 744 C CA . ALA B 1 11 ? 3.525 23.828 15.625 1 85.19 11 ALA B CA 1
ATOM 745 C C . ALA B 1 11 ? 4.664 23.062 14.969 1 85.19 11 ALA B C 1
ATOM 747 O O . ALA B 1 11 ? 4.484 22.469 13.898 1 85.19 11 ALA B O 1
ATOM 748 N N . VAL B 1 12 ? 5.75 23.078 15.625 1 88.31 12 VAL B N 1
ATOM 749 C CA . VAL B 1 12 ? 6.914 22.375 15.109 1 88.31 12 VAL B CA 1
ATOM 750 C C . VAL B 1 12 ? 6.637 20.875 15.078 1 88.31 12 VAL B C 1
ATOM 752 O O . VAL B 1 12 ? 6.957 20.188 14.094 1 88.31 12 VAL B O 1
ATOM 755 N N . GLN B 1 13 ? 5.977 20.375 16.125 1 90 13 GLN B N 1
ATOM 756 C CA . GLN B 1 13 ? 5.652 18.953 16.188 1 90 13 GLN B CA 1
ATOM 757 C C . GLN B 1 13 ? 4.676 18.562 15.086 1 90 13 GLN B C 1
ATOM 759 O O . GLN B 1 13 ? 4.82 17.5 14.477 1 90 13 GLN B O 1
ATOM 764 N N . GLN B 1 14 ? 3.748 19.422 14.789 1 87 14 GLN B N 1
ATOM 765 C CA . GLN B 1 14 ? 2.768 19.156 13.742 1 87 14 GLN B CA 1
ATOM 766 C C . GLN B 1 14 ? 3.42 19.125 12.367 1 87 14 GLN B C 1
ATOM 768 O O . GLN B 1 14 ? 3.111 18.266 11.539 1 87 14 GLN B O 1
ATOM 773 N N . GLN B 1 15 ? 4.301 20.031 12.211 1 86.81 15 GLN B N 1
ATOM 774 C CA . GLN B 1 15 ? 5.035 20.062 10.945 1 86.81 15 GLN B CA 1
ATOM 775 C C . GLN B 1 15 ? 5.891 18.812 10.773 1 86.81 15 GLN B C 1
ATOM 777 O O . GLN B 1 15 ? 5.977 18.266 9.672 1 86.81 15 GLN B O 1
ATOM 782 N N . LEU B 1 16 ? 6.5 18.312 11.828 1 89.06 16 LEU B N 1
ATOM 783 C CA . LEU B 1 16 ? 7.312 17.109 11.797 1 89.06 16 LEU B CA 1
ATOM 784 C C . LEU B 1 16 ? 6.461 15.883 11.477 1 89.06 16 LEU B C 1
ATOM 786 O O . LEU B 1 16 ? 6.855 15.031 10.68 1 89.06 16 LEU B O 1
ATOM 790 N N . ASN B 1 17 ? 5.34 15.875 12.062 1 90.19 17 ASN B N 1
ATOM 791 C CA . ASN B 1 17 ? 4.434 14.766 11.789 1 90.19 17 ASN B CA 1
ATOM 792 C C . ASN B 1 17 ? 3.979 14.75 10.336 1 90.19 17 ASN B C 1
ATOM 794 O O . ASN B 1 17 ? 3.896 13.688 9.711 1 90.19 17 ASN B O 1
ATOM 798 N N . LEU B 1 18 ? 3.748 15.93 9.836 1 88.38 18 LEU B N 1
ATOM 799 C CA . LEU B 1 18 ? 3.34 16.031 8.438 1 88.38 18 LEU B CA 1
ATOM 800 C C . LEU B 1 18 ? 4.457 15.555 7.512 1 88.38 18 LEU B C 1
ATOM 802 O O . LEU B 1 18 ? 4.203 14.859 6.527 1 88.38 18 LEU B O 1
ATOM 806 N N . GLU B 1 19 ? 5.648 15.961 7.863 1 90.19 19 GLU B N 1
ATOM 807 C CA . GLU B 1 19 ? 6.797 15.531 7.074 1 90.19 19 GLU B CA 1
ATOM 808 C C . GLU B 1 19 ? 6.973 14.016 7.133 1 90.19 19 GLU B C 1
ATOM 810 O O . GLU B 1 19 ? 7.328 13.383 6.137 1 90.19 19 GLU B O 1
ATOM 815 N N . GLN B 1 20 ? 6.73 13.453 8.289 1 94.38 20 GLN B N 1
ATOM 816 C CA . GLN B 1 20 ? 6.824 12.008 8.445 1 94.38 20 GLN B CA 1
ATOM 817 C C . GLN B 1 20 ? 5.77 11.297 7.602 1 94.38 20 GLN B C 1
ATOM 819 O O . GLN B 1 20 ? 6.051 10.266 6.988 1 94.38 20 GLN B O 1
ATOM 824 N N . VAL B 1 21 ? 4.621 11.828 7.598 1 94.06 21 VAL B N 1
ATOM 825 C CA . VAL B 1 21 ? 3.549 11.25 6.797 1 94.06 21 VAL B CA 1
ATOM 826 C C . VAL B 1 21 ? 3.963 11.219 5.328 1 94.06 21 VAL B C 1
ATOM 828 O O . VAL B 1 21 ? 3.828 10.188 4.66 1 94.06 21 VAL B O 1
ATOM 831 N N . LYS B 1 22 ? 4.516 12.305 4.863 1 92.12 22 LYS B N 1
ATOM 832 C CA . LYS B 1 22 ? 4.945 12.391 3.471 1 92.12 22 LYS B CA 1
ATOM 833 C C . LYS B 1 22 ? 6.047 11.375 3.174 1 92.12 22 LYS B C 1
ATOM 835 O O . LYS B 1 22 ? 6 10.68 2.158 1 92.12 22 LYS B O 1
ATOM 840 N N . THR B 1 23 ? 6.98 11.312 4.059 1 94.81 23 THR B N 1
ATOM 841 C CA . THR B 1 23 ? 8.102 10.391 3.887 1 94.81 23 THR B CA 1
ATOM 842 C C . THR B 1 23 ? 7.613 8.945 3.857 1 94.81 23 THR B C 1
ATOM 844 O O . THR B 1 23 ? 8.031 8.164 3.004 1 94.81 23 THR B O 1
ATOM 847 N N . ARG B 1 24 ? 6.734 8.648 4.727 1 95.44 24 ARG B N 1
ATOM 848 C CA . ARG B 1 24 ? 6.242 7.273 4.809 1 95.44 24 ARG B CA 1
ATOM 849 C C . ARG B 1 24 ? 5.359 6.938 3.609 1 95.44 24 ARG B C 1
ATOM 851 O O . ARG B 1 24 ? 5.348 5.793 3.143 1 95.44 24 ARG B O 1
ATOM 858 N N . ALA B 1 25 ? 4.645 7.922 3.111 1 94.88 25 ALA B N 1
ATOM 859 C CA . ALA B 1 25 ? 3.83 7.695 1.921 1 94.88 25 ALA B CA 1
ATOM 860 C C . ALA B 1 25 ? 4.703 7.398 0.706 1 94.88 25 ALA B C 1
ATOM 862 O O . ALA B 1 25 ? 4.391 6.508 -0.088 1 94.88 25 ALA B O 1
ATOM 863 N N . ILE B 1 26 ? 5.793 8.117 0.58 1 95.12 26 ILE B N 1
ATOM 864 C CA . ILE B 1 26 ? 6.73 7.906 -0.518 1 95.12 26 ILE B CA 1
ATOM 865 C C . ILE B 1 26 ? 7.371 6.527 -0.389 1 95.12 26 ILE B C 1
ATOM 867 O O . ILE B 1 26 ? 7.5 5.797 -1.376 1 95.12 26 ILE B O 1
ATOM 871 N N . SER B 1 27 ? 7.738 6.184 0.846 1 95.38 27 SER B N 1
ATOM 872 C CA . SER B 1 27 ? 8.312 4.863 1.087 1 95.38 27 SER B CA 1
ATOM 873 C C . SER B 1 27 ? 7.324 3.758 0.721 1 95.38 27 SER B C 1
ATOM 875 O O . SER B 1 27 ? 7.699 2.768 0.089 1 95.38 27 SER B O 1
ATOM 877 N N . LEU B 1 28 ? 6.094 3.938 1.113 1 96.44 28 LEU B N 1
ATOM 878 C CA . LEU B 1 28 ? 5.043 2.984 0.779 1 96.44 28 LEU B CA 1
ATOM 879 C C . LEU B 1 28 ? 4.902 2.836 -0.732 1 96.44 28 LEU B C 1
ATOM 881 O O . LEU B 1 28 ? 4.84 1.719 -1.248 1 96.44 28 LEU B O 1
ATOM 885 N N . PHE B 1 29 ? 4.879 3.936 -1.471 1 95.75 29 PHE B N 1
ATOM 886 C CA . PHE B 1 29 ? 4.781 3.93 -2.926 1 95.75 29 PHE B CA 1
ATOM 887 C C . PHE B 1 29 ? 5.938 3.148 -3.541 1 95.75 29 PHE B C 1
ATOM 889 O O . PHE B 1 29 ? 5.727 2.299 -4.41 1 95.75 29 PHE B O 1
ATOM 896 N N . LYS B 1 30 ? 7.051 3.396 -3.043 1 96.25 30 LYS B N 1
ATOM 897 C CA . LYS B 1 30 ? 8.234 2.729 -3.576 1 96.25 30 LYS B CA 1
ATOM 898 C C . LYS B 1 30 ? 8.195 1.229 -3.299 1 96.25 30 LYS B C 1
ATOM 900 O O . LYS B 1 30 ? 8.562 0.423 -4.152 1 96.25 30 LYS B O 1
ATOM 905 N N . ALA B 1 31 ? 7.801 0.834 -2.096 1 95.62 31 ALA B N 1
ATOM 906 C CA . ALA B 1 31 ? 7.707 -0.58 -1.738 1 95.62 31 ALA B CA 1
ATOM 907 C C . ALA B 1 31 ? 6.734 -1.314 -2.656 1 95.62 31 ALA B C 1
ATOM 909 O O . ALA B 1 31 ? 7.039 -2.402 -3.15 1 95.62 31 ALA B O 1
ATOM 910 N N . ILE B 1 32 ? 5.66 -0.711 -2.941 1 96.81 32 ILE B N 1
ATOM 911 C CA . ILE B 1 32 ? 4.656 -1.338 -3.791 1 96.81 32 ILE B CA 1
ATOM 912 C C . ILE B 1 32 ? 5.133 -1.339 -5.242 1 96.81 32 ILE B C 1
ATOM 914 O O . ILE B 1 32 ? 4.922 -2.311 -5.973 1 96.81 32 ILE B O 1
ATOM 918 N N . SER B 1 33 ? 5.805 -0.271 -5.684 1 94.94 33 SER B N 1
ATOM 919 C CA . SER B 1 33 ? 6.367 -0.208 -7.031 1 94.94 33 SER B CA 1
ATOM 920 C C . SER B 1 33 ? 7.359 -1.339 -7.27 1 94.94 33 SER B C 1
ATOM 922 O O . SER B 1 33 ? 7.359 -1.96 -8.336 1 94.94 33 SER B O 1
ATOM 924 N N . ARG B 1 34 ? 8.133 -1.564 -6.262 1 94.5 34 ARG B N 1
ATOM 925 C CA . ARG B 1 34 ? 9.102 -2.645 -6.363 1 94.5 34 ARG B CA 1
ATOM 926 C C . ARG B 1 34 ? 8.414 -3.992 -6.547 1 94.5 34 ARG B C 1
ATOM 928 O O . ARG B 1 34 ? 8.852 -4.816 -7.348 1 94.5 34 ARG B O 1
ATOM 935 N N . ILE B 1 35 ? 7.297 -4.242 -5.805 1 95.31 35 ILE B N 1
ATOM 936 C CA . ILE B 1 35 ? 6.559 -5.496 -5.902 1 95.31 35 ILE B CA 1
ATOM 937 C C . ILE B 1 35 ? 6 -5.656 -7.316 1 95.31 35 ILE B C 1
ATOM 939 O O . ILE B 1 35 ? 6.117 -6.73 -7.918 1 95.31 35 ILE B O 1
ATOM 943 N N . LEU B 1 36 ? 5.496 -4.594 -7.938 1 94.62 36 LEU B N 1
ATOM 944 C CA . LEU B 1 36 ? 4.938 -4.645 -9.281 1 94.62 36 LEU B CA 1
ATOM 945 C C . LEU B 1 36 ? 6.027 -4.91 -10.312 1 94.62 36 LEU B C 1
ATOM 947 O O . LEU B 1 36 ? 5.805 -5.641 -11.289 1 94.62 36 LEU B O 1
ATOM 951 N N . GLU B 1 37 ? 7.109 -4.254 -10.047 1 93.75 37 GLU B N 1
ATOM 952 C CA . GLU B 1 37 ? 8.242 -4.512 -10.922 1 93.75 37 GLU B CA 1
ATOM 953 C C . GLU B 1 37 ? 8.664 -5.977 -10.867 1 93.75 37 GLU B C 1
ATOM 955 O O . GLU B 1 37 ? 8.977 -6.578 -11.898 1 93.75 37 GLU B O 1
ATOM 960 N N . ASP B 1 38 ? 8.641 -6.574 -9.688 1 92.25 38 ASP B N 1
ATOM 961 C CA . ASP B 1 38 ? 8.969 -7.984 -9.523 1 92.25 38 ASP B CA 1
ATOM 962 C C . ASP B 1 38 ? 7.973 -8.875 -10.273 1 92.25 38 ASP B C 1
ATOM 964 O O . ASP B 1 38 ? 8.375 -9.797 -10.977 1 92.25 38 ASP B O 1
ATOM 968 N N . PHE B 1 39 ? 6.758 -8.586 -10.172 1 90.75 39 PHE B N 1
ATOM 969 C CA . PHE B 1 39 ? 5.754 -9.352 -10.891 1 90.75 39 PHE B CA 1
ATOM 970 C C . PHE B 1 39 ? 5.969 -9.25 -12.398 1 90.75 39 PHE B C 1
ATOM 972 O O . PHE B 1 39 ? 5.828 -10.234 -13.125 1 90.75 39 PHE B O 1
ATOM 979 N N . ASP B 1 40 ? 6.359 -8.047 -12.844 1 91.38 40 ASP B N 1
ATOM 980 C CA . ASP B 1 40 ? 6.617 -7.848 -14.266 1 91.38 40 ASP B CA 1
ATOM 981 C C . ASP B 1 40 ? 7.82 -8.672 -14.727 1 91.38 40 ASP B C 1
ATOM 983 O O . ASP B 1 40 ? 7.797 -9.258 -15.812 1 91.38 40 ASP B O 1
ATOM 987 N N . ALA B 1 41 ? 8.828 -8.711 -13.883 1 92.06 41 ALA B N 1
ATOM 988 C CA . ALA B 1 41 ? 10.031 -9.477 -14.203 1 92.06 41 ALA B CA 1
ATOM 989 C C . ALA B 1 41 ? 9.727 -10.961 -14.305 1 92.06 41 ALA B C 1
ATOM 991 O O . ALA B 1 41 ? 10.172 -11.633 -15.242 1 92.06 41 ALA B O 1
ATOM 992 N N . TYR B 1 42 ? 8.922 -11.445 -13.398 1 88.38 42 TYR B N 1
ATOM 993 C CA . TYR B 1 42 ? 8.539 -12.852 -13.43 1 88.38 42 TYR B CA 1
ATOM 994 C C . TYR B 1 42 ? 7.695 -13.164 -14.664 1 88.38 42 TYR B C 1
ATOM 996 O O . TYR B 1 42 ? 7.859 -14.211 -15.289 1 88.38 42 TYR B O 1
ATOM 1004 N N . ALA B 1 43 ? 6.832 -12.281 -14.984 1 84.56 43 ALA B N 1
ATOM 1005 C CA . ALA B 1 43 ? 5.965 -12.461 -16.141 1 84.56 43 ALA B CA 1
ATOM 1006 C C . ALA B 1 43 ? 6.77 -12.461 -17.438 1 84.56 43 ALA B C 1
ATOM 1008 O O . ALA B 1 43 ? 6.527 -13.281 -18.328 1 84.56 43 ALA B O 1
ATOM 1009 N N . ARG B 1 44 ? 7.719 -11.609 -17.5 1 91.06 44 ARG B N 1
ATOM 1010 C CA . ARG B 1 44 ? 8.523 -11.461 -18.703 1 91.06 44 ARG B CA 1
ATOM 1011 C C . ARG B 1 44 ? 9.414 -12.68 -18.922 1 91.06 44 ARG B C 1
ATOM 1013 O O . ARG B 1 44 ? 9.703 -13.039 -20.062 1 91.06 44 ARG B O 1
ATOM 1020 N N . THR B 1 45 ? 9.766 -13.305 -17.875 1 90.94 45 THR B N 1
ATOM 1021 C CA . THR B 1 45 ? 10.672 -14.438 -17.984 1 90.94 45 THR B CA 1
ATOM 1022 C C . THR B 1 45 ? 9.906 -15.75 -17.844 1 90.94 45 THR B C 1
ATOM 1024 O O . THR B 1 45 ? 10.508 -16.828 -17.891 1 90.94 45 THR B O 1
ATOM 1027 N N . ASN B 1 46 ? 8.664 -15.602 -17.609 1 84.25 46 ASN B N 1
ATOM 1028 C CA . ASN B 1 46 ? 7.801 -16.766 -17.453 1 84.25 46 ASN B CA 1
ATOM 1029 C C . ASN B 1 46 ? 8.266 -17.656 -16.312 1 84.25 46 ASN B C 1
ATOM 1031 O O . ASN B 1 46 ? 8.328 -18.875 -16.453 1 84.25 46 ASN B O 1
ATOM 1035 N N . THR B 1 47 ? 8.727 -17.062 -15.273 1 87.38 47 THR B N 1
ATOM 1036 C CA . THR B 1 47 ? 9.148 -17.797 -14.086 1 87.38 47 THR B CA 1
ATOM 1037 C C . THR B 1 47 ? 8.148 -17.609 -12.945 1 87.38 47 THR B C 1
ATOM 1039 O O . THR B 1 47 ? 7.355 -16.656 -12.961 1 87.38 47 THR B O 1
ATOM 1042 N N . THR B 1 48 ? 8.117 -18.594 -12.102 1 84.88 48 THR B N 1
ATOM 1043 C CA . THR B 1 48 ? 7.234 -18.531 -10.945 1 84.88 48 THR B CA 1
ATOM 1044 C C . THR B 1 48 ? 7.875 -17.719 -9.82 1 84.88 48 THR B C 1
ATOM 1046 O O . THR B 1 48 ? 9.031 -17.953 -9.461 1 84.88 48 THR B O 1
ATOM 1049 N N . PRO B 1 49 ? 7.121 -16.859 -9.328 1 87.75 49 PRO B N 1
ATOM 1050 C CA . PRO B 1 49 ? 7.652 -16.047 -8.227 1 87.75 49 PRO B CA 1
ATOM 1051 C C . PRO B 1 49 ? 7.98 -16.875 -6.988 1 87.75 49 PRO B C 1
ATOM 1053 O O . PRO B 1 49 ? 7.352 -17.922 -6.75 1 87.75 49 PRO B O 1
ATOM 1056 N N . LYS B 1 50 ? 9.055 -16.5 -6.348 1 90.69 50 LYS B N 1
ATOM 1057 C CA . LYS B 1 50 ? 9.242 -16.984 -4.984 1 90.69 50 LYS B CA 1
ATOM 1058 C C . LYS B 1 50 ? 8.211 -16.375 -4.035 1 90.69 50 LYS B C 1
ATOM 1060 O O . LYS B 1 50 ? 8.453 -15.328 -3.436 1 90.69 50 LYS B O 1
ATOM 1065 N N . TRP B 1 51 ? 7.219 -17.062 -3.873 1 92.06 51 TRP B N 1
ATOM 1066 C CA . TRP B 1 51 ? 6.035 -16.5 -3.232 1 92.06 51 TRP B CA 1
ATOM 1067 C C . TRP B 1 51 ? 6.348 -16.047 -1.812 1 92.06 51 TRP B C 1
ATOM 1069 O O . TRP B 1 51 ? 5.812 -15.031 -1.344 1 92.06 51 TRP B O 1
ATOM 1079 N N . GLN B 1 52 ? 7.129 -16.719 -1.143 1 92.62 52 GLN B N 1
ATOM 1080 C CA . GLN B 1 52 ? 7.512 -16.328 0.211 1 92.62 52 GLN B CA 1
ATOM 1081 C C . GLN B 1 52 ? 8.164 -14.953 0.222 1 92.62 52 GLN B C 1
ATOM 1083 O O . GLN B 1 52 ? 7.977 -14.18 1.161 1 92.62 52 GLN B O 1
ATOM 1088 N N . ASP B 1 53 ? 8.898 -14.648 -0.822 1 93.12 53 ASP B N 1
ATOM 1089 C CA . ASP B 1 53 ? 9.539 -13.344 -0.934 1 93.12 53 ASP B CA 1
ATOM 1090 C C . ASP B 1 53 ? 8.5 -12.242 -1.146 1 93.12 53 ASP B C 1
ATOM 1092 O O . ASP B 1 53 ? 8.602 -11.164 -0.555 1 93.12 53 ASP B O 1
ATOM 1096 N N . ILE B 1 54 ? 7.566 -12.539 -1.955 1 94.69 54 ILE B N 1
ATOM 1097 C CA . ILE B 1 54 ? 6.516 -11.57 -2.246 1 94.69 54 ILE B CA 1
ATOM 1098 C C . ILE B 1 54 ? 5.695 -11.305 -0.986 1 94.69 54 ILE B C 1
ATOM 1100 O O . ILE B 1 54 ? 5.395 -10.156 -0.66 1 94.69 54 ILE B O 1
ATOM 1104 N N . LEU B 1 55 ? 5.449 -12.344 -0.255 1 95.44 55 LEU B N 1
ATOM 1105 C CA . LEU B 1 55 ? 4.727 -12.195 1.003 1 95.44 55 LEU B CA 1
ATOM 1106 C C . LEU B 1 55 ? 5.531 -11.359 1.994 1 95.44 55 LEU B C 1
ATOM 1108 O O . LEU B 1 55 ? 4.965 -10.562 2.742 1 95.44 55 LEU B O 1
ATOM 1112 N N . GLY B 1 56 ? 6.797 -11.617 1.97 1 95.12 56 GLY B N 1
ATOM 1113 C CA . GLY B 1 56 ? 7.672 -10.797 2.795 1 95.12 56 GLY B CA 1
ATOM 1114 C C . GLY B 1 56 ? 7.609 -9.32 2.451 1 95.12 56 GLY B C 1
ATOM 1115 O O . GLY B 1 56 ? 7.562 -8.469 3.344 1 95.12 56 GLY B O 1
ATOM 1116 N N . GLN B 1 57 ? 7.562 -9.008 1.181 1 96.38 57 GLN B N 1
ATOM 1117 C CA . GLN B 1 57 ? 7.445 -7.625 0.738 1 96.38 57 GLN B CA 1
ATOM 1118 C C . GLN B 1 57 ? 6.113 -7.02 1.165 1 96.38 57 GLN B C 1
ATOM 1120 O O . GLN B 1 57 ? 6.051 -5.859 1.575 1 96.38 57 GLN B O 1
ATOM 1125 N N . TYR B 1 58 ? 5.125 -7.77 1.132 1 95.62 58 TYR B N 1
ATOM 1126 C CA . TYR B 1 58 ? 3.816 -7.258 1.526 1 95.62 58 TYR B CA 1
ATOM 1127 C C . TYR B 1 58 ? 3.748 -7.043 3.033 1 95.62 58 TYR B C 1
ATOM 1129 O O . TYR B 1 58 ? 3.035 -6.152 3.506 1 95.62 58 TYR B O 1
ATOM 1137 N N . SER B 1 59 ? 4.508 -7.844 3.73 1 94.81 59 SER B N 1
ATOM 1138 C CA . SER B 1 59 ? 4.598 -7.617 5.172 1 94.81 59 SER B CA 1
ATOM 1139 C C . SER B 1 59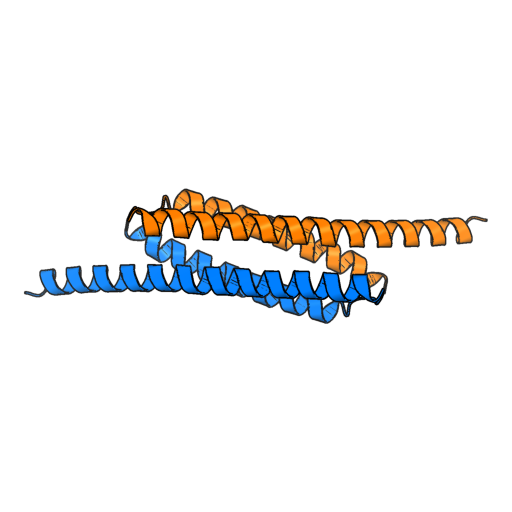 ? 5.195 -6.25 5.48 1 94.81 59 SER B C 1
ATOM 1141 O O . SER B 1 59 ? 4.707 -5.539 6.359 1 94.81 59 SER B O 1
ATOM 1143 N N . MET B 1 60 ? 6.164 -5.875 4.734 1 93.81 60 MET B N 1
ATOM 1144 C CA . MET B 1 60 ? 6.781 -4.562 4.902 1 93.81 60 MET B CA 1
ATOM 1145 C C . MET B 1 60 ? 5.812 -3.449 4.52 1 93.81 60 MET B C 1
ATOM 1147 O O . MET B 1 60 ? 5.762 -2.41 5.18 1 93.81 60 MET B O 1
ATOM 1151 N N . VAL B 1 61 ? 5.078 -3.699 3.486 1 96.75 61 VAL B N 1
ATOM 1152 C CA . VAL B 1 61 ? 4.07 -2.738 3.049 1 96.75 61 VAL B CA 1
ATOM 1153 C C . VAL B 1 61 ? 3.037 -2.535 4.156 1 96.75 61 VAL B C 1
ATOM 1155 O O . VAL B 1 61 ? 2.66 -1.401 4.461 1 96.75 61 VAL B O 1
ATOM 1158 N N . ASN B 1 62 ? 2.689 -3.602 4.789 1 95.31 62 ASN B N 1
ATOM 1159 C CA . ASN B 1 62 ? 1.715 -3.527 5.871 1 95.31 62 ASN B CA 1
ATOM 1160 C C . ASN B 1 62 ? 2.246 -2.715 7.051 1 95.31 62 ASN B C 1
ATOM 1162 O O . ASN B 1 62 ? 1.517 -1.918 7.641 1 95.31 62 ASN B O 1
ATOM 1166 N N . LEU B 1 63 ? 3.473 -2.951 7.402 1 95.31 63 LEU B N 1
ATOM 1167 C CA . LEU B 1 63 ? 4.094 -2.197 8.484 1 95.31 63 LEU B CA 1
ATOM 1168 C C . LEU B 1 63 ? 4.125 -0.707 8.164 1 95.31 63 LEU B C 1
ATOM 1170 O O . LEU B 1 63 ? 3.807 0.123 9.016 1 95.31 63 LEU B O 1
ATOM 1174 N N . GLU B 1 64 ? 4.523 -0.429 6.906 1 95.12 64 GLU B N 1
ATOM 1175 C CA . GLU B 1 64 ? 4.543 0.97 6.492 1 95.12 64 GLU B CA 1
ATOM 1176 C C . GLU B 1 64 ? 3.148 1.588 6.562 1 95.12 64 GLU B C 1
ATOM 1178 O O . GLU B 1 64 ? 2.994 2.73 6.996 1 95.12 64 GLU B O 1
ATOM 1183 N N . LEU B 1 65 ? 2.168 0.865 6.172 1 96.19 65 LEU B N 1
ATOM 1184 C CA . LEU B 1 65 ? 0.787 1.331 6.219 1 96.19 65 LEU B CA 1
ATOM 1185 C C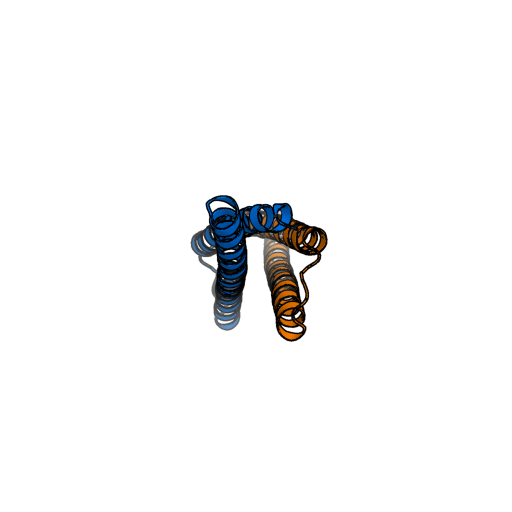 . LEU B 1 65 ? 0.36 1.618 7.656 1 96.19 65 LEU B C 1
ATOM 1187 O O . LEU B 1 65 ? -0.238 2.66 7.934 1 96.19 65 LEU B O 1
ATOM 1191 N N . PHE B 1 66 ? 0.701 0.761 8.5 1 95 66 PHE B N 1
ATOM 1192 C CA . PHE B 1 66 ? 0.38 0.953 9.914 1 95 66 PHE B CA 1
ATOM 1193 C C . PHE B 1 66 ? 1.018 2.232 10.445 1 95 66 PHE B C 1
ATOM 1195 O O . PHE B 1 66 ? 0.357 3.031 11.109 1 95 66 PHE B O 1
ATOM 1202 N N . ASN B 1 67 ? 2.225 2.369 10.086 1 95.5 67 ASN B N 1
ATOM 1203 C CA . ASN B 1 67 ? 2.973 3.52 10.578 1 95.5 67 ASN B CA 1
ATOM 1204 C C . ASN B 1 67 ? 2.402 4.832 10.047 1 95.5 67 ASN B C 1
ATOM 1206 O O . ASN B 1 67 ? 2.287 5.809 10.789 1 95.5 67 ASN B O 1
ATOM 1210 N N . ILE B 1 68 ? 2.094 4.879 8.852 1 95.75 68 ILE B N 1
ATOM 1211 C CA . ILE B 1 68 ? 1.623 6.133 8.266 1 95.75 68 ILE B CA 1
ATOM 1212 C C . ILE B 1 68 ? 0.245 6.477 8.828 1 95.75 68 ILE B C 1
ATOM 1214 O O . ILE B 1 68 ? -0.046 7.645 9.102 1 95.75 68 ILE B O 1
ATOM 1218 N N . VAL B 1 69 ? -0.609 5.508 9.07 1 95.38 69 VAL B N 1
ATOM 1219 C CA . VAL B 1 69 ? -1.928 5.754 9.648 1 95.38 69 VAL B CA 1
ATOM 1220 C C . VAL B 1 69 ? -1.782 6.316 11.055 1 95.38 69 VAL B C 1
ATOM 1222 O O . VAL B 1 69 ? -2.477 7.266 11.43 1 95.38 69 VAL B O 1
ATOM 1225 N N . ASP B 1 70 ? -0.881 5.77 11.742 1 94.56 70 ASP B N 1
ATOM 1226 C CA . ASP B 1 70 ? -0.613 6.273 13.094 1 94.56 70 ASP B CA 1
ATOM 1227 C C . ASP B 1 70 ? -0.157 7.73 13.055 1 94.56 70 ASP B C 1
ATOM 1229 O O . ASP B 1 70 ? -0.622 8.555 13.844 1 94.56 70 ASP B O 1
ATOM 1233 N N . ASP B 1 71 ? 0.69 8.031 12.125 1 93.69 71 ASP B N 1
ATOM 1234 C CA . ASP B 1 71 ? 1.186 9.398 11.984 1 93.69 71 ASP B CA 1
ATOM 1235 C C . ASP B 1 71 ? 0.067 10.344 11.562 1 93.69 71 ASP B C 1
ATOM 1237 O O . ASP B 1 71 ? 0.007 11.492 12.023 1 93.69 71 ASP B O 1
ATOM 1241 N N . ILE B 1 72 ? -0.785 9.938 10.781 1 94.69 72 ILE B N 1
ATOM 1242 C CA . ILE B 1 72 ? -1.903 10.758 10.328 1 94.69 72 ILE B CA 1
ATOM 1243 C C . ILE B 1 72 ? -2.824 11.07 11.508 1 94.69 72 ILE B C 1
ATOM 1245 O O . ILE B 1 72 ? -3.314 12.188 11.641 1 94.69 72 ILE B O 1
ATOM 1249 N N . LYS B 1 73 ? -3.025 10.117 12.328 1 94 73 LYS B N 1
ATOM 1250 C CA . LYS B 1 73 ? -3.877 10.328 13.492 1 94 73 LYS B CA 1
ATOM 1251 C C . LYS B 1 73 ? -3.303 11.414 14.406 1 94 73 LYS B C 1
ATOM 1253 O O . LYS B 1 73 ? -4.047 12.227 14.961 1 94 73 LYS B O 1
ATOM 1258 N N . LYS B 1 74 ? -2.023 11.438 14.461 1 91.06 74 LYS B N 1
ATOM 1259 C CA . LYS B 1 74 ? -1.361 12.461 15.266 1 91.06 74 LYS B CA 1
ATOM 1260 C C . LYS B 1 74 ? -1.562 13.844 14.664 1 91.06 74 LYS B C 1
ATOM 1262 O O . LYS B 1 74 ? -1.792 14.82 15.383 1 91.06 74 LYS B O 1
ATOM 1267 N N . VAL B 1 75 ? -1.472 13.875 13.352 1 90.31 75 VAL B N 1
ATOM 1268 C CA . VAL B 1 75 ? -1.605 15.148 12.648 1 90.31 75 VAL B CA 1
ATOM 1269 C C . VAL B 1 75 ? -3.064 15.594 12.656 1 90.31 75 VAL B C 1
ATOM 1271 O O . VAL B 1 75 ? -3.357 16.781 12.852 1 90.31 75 VAL B O 1
ATOM 1274 N N . SER B 1 76 ? -3.93 14.695 12.516 1 86.56 76 SER B N 1
ATOM 1275 C CA . SER B 1 76 ? -5.355 15 12.438 1 86.56 76 SER B CA 1
ATOM 1276 C C . SER B 1 76 ? -5.871 15.578 13.75 1 86.56 76 SER B C 1
ATOM 1278 O O . SER B 1 76 ? -6.766 16.422 13.75 1 86.56 76 SER B O 1
ATOM 1280 N N . LYS B 1 77 ? -5.336 15.227 14.836 1 83.44 77 LYS B N 1
ATOM 1281 C CA . LYS B 1 77 ? -5.754 15.703 16.156 1 83.44 77 LYS B CA 1
ATOM 1282 C C . LYS B 1 77 ? -5.41 17.188 16.328 1 83.44 77 LYS B C 1
ATOM 1284 O O . LYS B 1 77 ? -6.039 17.875 17.125 1 83.44 77 LYS B O 1
ATOM 1289 N N . ALA B 1 78 ? -4.512 17.641 15.539 1 76.88 78 ALA B N 1
ATOM 1290 C CA . ALA B 1 78 ? -4.043 19.016 15.68 1 76.88 78 ALA B CA 1
ATOM 1291 C C . ALA B 1 78 ? -4.914 19.969 14.875 1 76.88 78 ALA B C 1
ATOM 1293 O O . ALA B 1 78 ? -4.844 21.188 15.055 1 76.88 78 ALA B O 1
ATOM 1294 N N . PHE B 1 79 ? -5.594 19.375 14.055 1 68.44 79 PHE B N 1
ATOM 1295 C CA . PHE B 1 79 ? -6.449 20.219 13.234 1 68.44 79 PHE B CA 1
ATOM 1296 C C . PHE B 1 79 ? -7.922 19.953 13.523 1 68.44 79 PHE B C 1
ATOM 1298 O O . PHE B 1 79 ? -8.734 20.875 13.578 1 68.44 79 PHE B O 1
#

pLDDT: mean 91.21, std 4.98, range [68.31, 96.81]

Secondary structure (DSSP, 8-state):
-HHHHHHHHHHHHHHHHHHHHHHHHHHHHHHHHHHHHHHHHHHHHT----HHHHHHHHHHHHHHHHHHHHHHHHHHTT-/-HHHHHHHHHHHHHHHHHHHHHHHHHHHHHHHHHHHHHHHHHHHHT----HHHHHHHHHHHHHHHHHHHHHHHHHHTT-